Protein AF-A0A7J4T6G5-F1 (afdb_monomer_lite)

Structure (mmCIF, N/CA/C/O backbone):
data_AF-A0A7J4T6G5-F1
#
_entry.id   AF-A0A7J4T6G5-F1
#
loop_
_atom_site.group_PDB
_atom_site.id
_atom_site.type_symbol
_atom_site.label_atom_id
_atom_site.label_alt_id
_atom_site.label_comp_id
_atom_site.label_asym_id
_atom_site.label_entity_id
_atom_site.label_seq_id
_atom_site.pdbx_PDB_ins_code
_atom_site.Cartn_x
_atom_site.Cartn_y
_atom_site.Cartn_z
_atom_site.occupancy
_atom_site.B_iso_or_equiv
_atom_site.auth_seq_id
_atom_site.auth_comp_id
_atom_site.auth_asym_id
_atom_site.auth_atom_id
_atom_site.pdbx_PDB_model_num
ATOM 1 N N . MET A 1 1 ? -17.583 0.499 17.507 1.00 54.22 1 MET A N 1
ATOM 2 C CA . MET A 1 1 ? -17.765 0.986 16.111 1.00 54.22 1 MET A CA 1
ATOM 3 C C . MET A 1 1 ? -16.459 1.175 15.310 1.00 54.22 1 MET A C 1
ATOM 5 O O . MET A 1 1 ? -16.545 1.173 14.090 1.00 54.22 1 MET A O 1
ATOM 9 N N . ARG A 1 2 ? -15.265 1.246 15.932 1.00 67.06 2 ARG A N 1
ATOM 10 C CA . ARG A 1 2 ? -13.971 1.539 15.263 1.00 67.06 2 ARG A CA 1
ATOM 11 C C . ARG A 1 2 ? -13.416 0.453 14.318 1.00 67.06 2 ARG A C 1
ATOM 13 O O . ARG A 1 2 ? -12.694 0.770 13.383 1.00 67.06 2 ARG A O 1
ATOM 20 N N . ASN A 1 3 ? -13.779 -0.820 14.482 1.00 73.75 3 ASN A N 1
ATOM 21 C CA . ASN A 1 3 ? -13.160 -1.930 13.727 1.00 73.75 3 ASN A CA 1
ATOM 22 C C . ASN A 1 3 ? -13.427 -1.846 12.213 1.00 73.75 3 ASN A C 1
ATOM 24 O O . ASN A 1 3 ? -12.555 -2.136 11.397 1.00 73.75 3 ASN A O 1
ATOM 28 N N . LYS A 1 4 ? -14.623 -1.382 11.829 1.00 81.50 4 LYS A N 1
ATOM 29 C CA . LYS A 1 4 ? -14.993 -1.186 10.419 1.00 81.50 4 LYS A CA 1
ATOM 30 C C . LYS A 1 4 ? -14.158 -0.084 9.758 1.00 81.50 4 LYS A C 1
ATOM 32 O O . LYS A 1 4 ? -13.883 -0.165 8.565 1.00 81.50 4 LYS A O 1
ATOM 37 N N . GLU A 1 5 ? -13.724 0.918 10.522 1.00 84.75 5 GLU A N 1
ATOM 38 C CA . GLU A 1 5 ? -12.930 2.040 10.013 1.00 84.75 5 GLU A CA 1
ATOM 39 C C . GLU A 1 5 ? -11.530 1.577 9.614 1.00 84.75 5 GLU A C 1
ATOM 41 O O . GLU A 1 5 ? -11.066 1.922 8.530 1.00 84.75 5 GLU A O 1
ATOM 46 N N . TYR A 1 6 ? -10.895 0.716 10.413 1.00 84.50 6 TYR A N 1
ATOM 47 C CA . TYR A 1 6 ? -9.603 0.122 10.061 1.00 84.50 6 TYR A CA 1
ATOM 48 C C . TYR A 1 6 ? -9.683 -0.715 8.776 1.00 84.50 6 TYR A C 1
ATOM 50 O O . TYR A 1 6 ? -8.848 -0.542 7.894 1.00 84.50 6 TYR A O 1
ATOM 58 N N . LEU A 1 7 ? -10.717 -1.543 8.590 1.00 88.12 7 LEU A N 1
ATOM 59 C CA . LEU A 1 7 ? -10.881 -2.304 7.338 1.00 88.12 7 LEU A CA 1
ATOM 60 C C . LEU A 1 7 ? -11.052 -1.384 6.117 1.00 88.12 7 LEU A C 1
ATOM 62 O O . LEU A 1 7 ? -10.423 -1.595 5.080 1.00 88.12 7 LEU A O 1
ATOM 66 N N . VAL A 1 8 ? -11.853 -0.321 6.252 1.00 89.44 8 VAL A N 1
ATOM 67 C CA . VAL A 1 8 ? -12.045 0.682 5.190 1.00 89.44 8 VAL A CA 1
ATOM 68 C C . VAL A 1 8 ? -10.744 1.426 4.882 1.00 89.44 8 VAL A C 1
ATOM 70 O O . VAL A 1 8 ? -10.470 1.733 3.720 1.00 89.44 8 VAL A O 1
ATOM 73 N N . LEU A 1 9 ? -9.930 1.724 5.896 1.00 90.06 9 LEU A N 1
ATOM 74 C CA . LEU A 1 9 ? -8.622 2.343 5.697 1.00 90.06 9 LEU A CA 1
ATOM 75 C C . LEU A 1 9 ? -7.650 1.397 4.996 1.00 90.06 9 LEU A C 1
ATOM 77 O O . LEU A 1 9 ? -6.942 1.854 4.106 1.00 90.06 9 LEU A O 1
ATOM 81 N N . GLY A 1 10 ? -7.648 0.109 5.348 1.00 88.44 10 GLY A N 1
ATOM 82 C CA . GLY A 1 10 ? -6.847 -0.918 4.677 1.00 88.44 10 GLY A CA 1
ATOM 83 C C . GLY A 1 10 ? -7.164 -1.007 3.190 1.00 88.44 10 GLY A C 1
ATOM 84 O O . GLY A 1 10 ? -6.274 -0.869 2.353 1.00 88.44 10 GLY A O 1
ATOM 85 N N . PHE A 1 11 ? -8.454 -1.108 2.857 1.00 91.88 11 PHE A N 1
ATOM 86 C CA . PHE A 1 11 ? -8.929 -1.086 1.472 1.00 91.88 11 PHE A CA 1
ATOM 87 C C . PHE A 1 11 ? -8.452 0.162 0.715 1.00 91.88 11 PHE A C 1
ATOM 89 O O . PHE A 1 11 ? -7.876 0.064 -0.369 1.00 91.88 11 PHE A O 1
ATOM 96 N N . LYS A 1 12 ? -8.652 1.354 1.295 1.00 92.00 12 LYS A N 1
ATOM 97 C CA . LYS A 1 12 ? -8.233 2.622 0.673 1.00 92.00 12 LYS A CA 1
ATOM 98 C C . LYS A 1 12 ? -6.728 2.699 0.478 1.00 92.00 12 LYS A C 1
ATOM 100 O O . LYS A 1 12 ? -6.277 3.248 -0.521 1.00 92.00 12 LYS A O 1
ATOM 105 N N . LEU A 1 13 ? -5.965 2.167 1.421 1.00 92.44 13 LEU A N 1
ATOM 106 C CA . LEU A 1 13 ? -4.515 2.173 1.363 1.00 92.44 13 LEU A CA 1
ATOM 107 C C . LEU A 1 13 ? -3.998 1.284 0.235 1.00 92.44 13 LEU A C 1
ATOM 109 O O . LEU A 1 13 ? -3.172 1.740 -0.553 1.00 92.44 13 LEU A O 1
ATOM 113 N N . GLY A 1 14 ? -4.568 0.088 0.085 1.00 89.62 14 GLY A N 1
ATOM 114 C CA . GLY A 1 14 ? -4.313 -0.779 -1.062 1.00 89.62 14 GLY A CA 1
ATOM 115 C C . GLY A 1 14 ? -4.675 -0.131 -2.397 1.00 89.62 14 GLY A C 1
ATOM 116 O O . GLY A 1 14 ? -3.874 -0.152 -3.334 1.00 89.62 14 GLY A O 1
ATOM 117 N N . PHE A 1 15 ? -5.834 0.526 -2.471 1.00 92.00 15 PHE A N 1
ATOM 118 C CA . PHE A 1 15 ? -6.273 1.234 -3.675 1.00 92.00 15 PHE A CA 1
ATOM 119 C C . PHE A 1 15 ? -5.329 2.383 -4.068 1.00 92.00 15 PHE A C 1
ATOM 121 O O . PHE A 1 15 ? -4.897 2.474 -5.220 1.00 92.00 15 PHE A O 1
ATOM 128 N N . VAL A 1 16 ? -4.991 3.262 -3.116 1.00 92.50 16 VAL A N 1
ATOM 129 C CA . VAL A 1 16 ? -4.117 4.422 -3.361 1.00 92.50 16 VAL A CA 1
ATOM 130 C C . VAL A 1 16 ? -2.722 3.958 -3.762 1.00 92.50 16 VAL A C 1
ATOM 132 O O . VAL A 1 16 ? -2.195 4.436 -4.764 1.00 92.50 16 VAL A O 1
ATOM 135 N N . MET A 1 17 ? -2.159 2.987 -3.042 1.00 90.38 17 MET A N 1
ATOM 136 C CA . MET A 1 17 ? -0.829 2.460 -3.337 1.00 90.38 17 MET A CA 1
ATOM 137 C C . MET A 1 17 ? -0.757 1.840 -4.729 1.00 90.38 17 MET A C 1
ATOM 139 O O . MET A 1 17 ? 0.145 2.169 -5.496 1.00 90.38 17 MET A O 1
ATOM 143 N N . THR A 1 18 ? -1.734 1.001 -5.082 1.00 88.94 18 THR A N 1
ATOM 144 C CA . THR A 1 18 ? -1.797 0.385 -6.413 1.00 88.94 18 THR A CA 1
ATOM 145 C C . THR A 1 18 ? -1.913 1.445 -7.502 1.00 88.94 18 THR A C 1
ATOM 147 O O . THR A 1 18 ? -1.210 1.375 -8.505 1.00 88.94 18 THR A O 1
ATOM 150 N N . THR A 1 19 ? -2.738 2.473 -7.284 1.00 89.19 19 THR A N 1
ATOM 151 C CA . THR A 1 19 ? -2.881 3.584 -8.234 1.00 89.19 19 THR A CA 1
ATOM 152 C C . THR A 1 19 ? -1.551 4.296 -8.456 1.00 89.19 19 THR A C 1
ATOM 154 O O . THR A 1 19 ? -1.152 4.508 -9.596 1.00 89.19 19 THR A O 1
ATOM 157 N N . MET A 1 20 ? -0.840 4.644 -7.382 1.00 88.50 20 MET A N 1
ATOM 158 C CA . MET A 1 20 ? 0.455 5.319 -7.489 1.00 88.50 20 MET A CA 1
ATOM 159 C C . MET A 1 20 ? 1.504 4.454 -8.183 1.00 88.50 20 MET A C 1
ATOM 161 O O . MET A 1 20 ? 2.271 4.956 -9.003 1.00 88.50 20 MET A O 1
ATOM 165 N N . MET A 1 21 ? 1.504 3.156 -7.887 1.00 83.69 21 MET A N 1
ATOM 166 C CA . MET A 1 21 ? 2.407 2.199 -8.509 1.00 83.69 21 MET A CA 1
ATOM 167 C C . MET A 1 21 ? 2.145 2.074 -10.013 1.00 83.69 21 MET A C 1
ATOM 169 O O . MET A 1 21 ? 3.073 2.154 -10.811 1.00 83.69 21 MET A O 1
ATOM 173 N N . LEU A 1 22 ? 0.877 1.958 -10.414 1.00 82.62 22 LEU A N 1
ATOM 174 C CA . LEU A 1 22 ? 0.495 1.906 -11.823 1.00 82.62 22 LEU A CA 1
ATOM 175 C C . LEU A 1 22 ? 0.832 3.206 -12.550 1.00 82.62 22 LEU A C 1
ATOM 177 O O . LEU A 1 22 ? 1.339 3.156 -13.665 1.00 82.62 22 LEU A O 1
ATOM 181 N N . VAL A 1 23 ? 0.619 4.367 -11.922 1.00 84.81 23 VAL A N 1
ATOM 182 C CA . VAL A 1 23 ? 1.044 5.651 -12.498 1.00 84.81 23 VAL A CA 1
ATOM 183 C C . VAL A 1 23 ? 2.552 5.647 -12.747 1.00 84.81 23 VAL A C 1
ATOM 185 O O . VAL A 1 23 ? 2.973 6.019 -13.841 1.00 84.81 23 VAL A O 1
ATOM 188 N N . ALA A 1 24 ? 3.362 5.181 -11.793 1.00 79.75 24 ALA A N 1
ATOM 189 C CA . ALA A 1 24 ? 4.812 5.094 -11.966 1.00 79.75 24 ALA A CA 1
ATOM 190 C C . ALA A 1 24 ? 5.214 4.166 -13.132 1.00 79.75 24 ALA A C 1
ATOM 192 O O . ALA A 1 24 ? 6.113 4.503 -13.904 1.00 79.75 24 ALA A O 1
ATOM 193 N N . VAL A 1 25 ? 4.502 3.048 -13.307 1.00 76.12 25 VAL A N 1
ATOM 194 C CA . VAL A 1 25 ? 4.728 2.092 -14.404 1.00 76.12 25 VAL A CA 1
ATOM 195 C C . VAL A 1 25 ? 4.302 2.669 -15.763 1.00 76.12 25 VAL A C 1
ATOM 197 O O . VAL A 1 25 ? 5.104 2.689 -16.696 1.00 76.12 25 VAL A O 1
ATOM 200 N N . PHE A 1 26 ? 3.081 3.201 -15.891 1.00 75.50 26 PHE A N 1
ATOM 201 C CA . PHE A 1 26 ? 2.550 3.724 -17.162 1.00 75.50 26 PHE A CA 1
ATOM 202 C C . PHE A 1 26 ? 3.266 4.979 -17.648 1.00 75.50 26 PHE A C 1
ATOM 204 O O . PHE A 1 26 ? 3.429 5.176 -18.852 1.00 75.50 26 PHE A O 1
ATOM 211 N N . THR A 1 27 ? 3.728 5.823 -16.726 1.00 75.38 27 THR A N 1
ATOM 212 C CA . THR A 1 27 ? 4.533 7.001 -17.081 1.00 75.38 27 THR A CA 1
ATOM 213 C C . THR A 1 27 ? 5.949 6.632 -17.517 1.00 75.38 27 THR A C 1
ATOM 215 O O . THR A 1 27 ? 6.702 7.519 -17.916 1.00 75.38 27 THR A O 1
ATOM 218 N N . LYS A 1 28 ? 6.309 5.336 -17.477 1.00 69.88 28 LYS A N 1
ATOM 219 C CA . LYS A 1 28 ? 7.652 4.824 -17.755 1.00 69.88 28 LYS A CA 1
ATOM 220 C C . LYS A 1 28 ? 8.696 5.664 -17.036 1.00 69.88 28 LYS A C 1
ATOM 222 O O . LYS A 1 28 ? 9.696 6.052 -17.644 1.00 69.88 28 LYS A O 1
ATOM 227 N N . ILE A 1 29 ? 8.464 5.960 -15.753 1.00 64.94 29 ILE A N 1
ATOM 228 C CA . ILE A 1 29 ? 9.504 6.543 -14.906 1.00 64.94 29 ILE A CA 1
ATOM 229 C C . ILE A 1 29 ? 10.554 5.444 -14.723 1.00 64.94 29 ILE A C 1
ATOM 231 O O . ILE A 1 29 ? 10.556 4.672 -13.769 1.00 64.94 29 ILE A O 1
ATOM 235 N N . ALA A 1 30 ? 11.413 5.324 -15.730 1.00 57.12 30 ALA A N 1
ATOM 236 C CA . ALA A 1 30 ? 12.537 4.424 -15.757 1.00 57.12 30 ALA A CA 1
ATOM 237 C C . ALA A 1 30 ? 13.602 5.066 -14.881 1.00 57.12 30 ALA A C 1
ATOM 239 O O . ALA A 1 30 ? 14.388 5.912 -15.311 1.00 57.12 30 ALA A O 1
ATOM 240 N N . PHE A 1 31 ? 13.583 4.705 -13.607 1.00 66.88 31 PHE A N 1
ATOM 241 C CA . PHE A 1 31 ? 14.672 5.038 -12.715 1.00 66.88 31 PHE A CA 1
ATOM 242 C C . PHE A 1 31 ? 15.928 4.334 -13.231 1.00 66.88 31 PHE A C 1
ATOM 244 O O . PHE A 1 31 ? 15.992 3.108 -13.266 1.00 66.88 31 PHE A O 1
ATOM 251 N N . SER A 1 32 ? 16.926 5.111 -13.658 1.00 67.62 32 SER A N 1
ATOM 252 C CA . SER A 1 32 ? 18.144 4.560 -14.273 1.00 67.62 32 SER A CA 1
ATOM 253 C C . SER A 1 32 ? 18.993 3.737 -13.302 1.00 67.62 32 SER A C 1
ATOM 255 O O . SER A 1 32 ? 19.887 3.008 -13.723 1.00 67.62 32 SER A O 1
ATOM 257 N N . THR A 1 33 ? 18.723 3.849 -11.999 1.00 82.81 33 THR A N 1
ATOM 258 C CA . THR A 1 33 ? 19.444 3.144 -10.944 1.00 82.81 33 THR A CA 1
ATOM 259 C C . THR A 1 33 ? 18.486 2.383 -10.041 1.00 82.81 33 THR A C 1
ATOM 261 O O . THR A 1 33 ? 17.404 2.861 -9.699 1.00 82.81 33 THR A O 1
ATOM 264 N N . PHE A 1 34 ? 18.938 1.216 -9.579 1.00 79.88 34 PHE A N 1
ATOM 265 C CA . PHE A 1 34 ? 18.236 0.412 -8.577 1.00 79.88 34 PHE A CA 1
ATOM 266 C C . PHE A 1 34 ? 17.912 1.213 -7.305 1.00 79.88 34 PHE A C 1
ATOM 268 O O . PHE A 1 34 ? 16.820 1.104 -6.752 1.00 79.88 34 PHE A O 1
ATOM 275 N N . LEU A 1 35 ? 18.831 2.089 -6.881 1.00 82.31 35 LEU A N 1
ATOM 276 C CA . LEU A 1 35 ? 18.625 2.986 -5.745 1.00 82.31 35 LEU A CA 1
ATOM 277 C C . LEU A 1 35 ? 17.406 3.899 -5.953 1.00 82.31 35 LEU A C 1
ATOM 279 O O . LEU A 1 35 ? 16.579 4.040 -5.054 1.00 82.31 35 LEU A O 1
ATOM 283 N N . ALA A 1 36 ? 17.275 4.502 -7.135 1.00 81.50 36 ALA A N 1
ATOM 284 C CA . ALA A 1 36 ? 16.165 5.396 -7.435 1.00 81.50 36 ALA A CA 1
ATOM 285 C C . ALA A 1 36 ? 14.816 4.649 -7.491 1.00 81.50 36 ALA A C 1
ATOM 287 O O . ALA A 1 36 ? 13.814 5.187 -7.020 1.00 81.50 36 ALA A O 1
ATOM 288 N N . VAL A 1 37 ? 14.805 3.385 -7.937 1.00 81.25 37 VAL A N 1
ATOM 289 C CA . VAL A 1 37 ? 13.623 2.507 -7.839 1.00 81.25 37 VAL A CA 1
ATOM 290 C C . VAL A 1 37 ? 13.219 2.299 -6.375 1.00 81.25 37 VAL A C 1
ATOM 292 O O . VAL A 1 37 ? 12.062 2.525 -6.024 1.00 81.25 37 VAL A O 1
ATOM 295 N N . ILE A 1 38 ? 14.160 1.941 -5.493 1.00 83.94 38 ILE A N 1
ATOM 296 C CA . ILE A 1 38 ? 13.867 1.746 -4.060 1.00 83.94 38 ILE A CA 1
ATOM 297 C C . ILE A 1 38 ? 13.317 3.028 -3.430 1.00 83.94 38 ILE A C 1
ATOM 299 O O . ILE A 1 38 ? 12.303 2.987 -2.732 1.00 83.94 38 ILE A O 1
ATOM 303 N N . ILE A 1 39 ? 13.959 4.171 -3.688 1.00 87.44 39 ILE A N 1
ATOM 304 C CA . ILE A 1 39 ? 13.513 5.465 -3.158 1.00 87.44 39 ILE A CA 1
ATOM 305 C C . ILE A 1 39 ? 12.085 5.760 -3.625 1.00 87.44 39 ILE A C 1
ATOM 307 O O . ILE A 1 39 ? 11.261 6.193 -2.821 1.00 87.44 39 ILE A O 1
ATOM 311 N N . SER A 1 40 ? 11.758 5.466 -4.885 1.00 85.38 40 SER A N 1
ATOM 312 C CA . SER A 1 40 ? 10.404 5.655 -5.408 1.00 85.38 40 SER A CA 1
ATOM 313 C C . SER A 1 40 ? 9.361 4.827 -4.655 1.00 85.38 40 SER A C 1
ATOM 315 O O . SER A 1 40 ? 8.310 5.355 -4.295 1.00 85.38 40 SER A O 1
ATOM 317 N N . PHE A 1 41 ? 9.671 3.572 -4.317 1.00 86.38 41 PHE A N 1
ATOM 318 C CA . PHE A 1 41 ? 8.774 2.720 -3.541 1.00 86.38 41 PHE A CA 1
ATOM 319 C C . PHE A 1 41 ? 8.573 3.248 -2.124 1.00 86.38 41 PHE A C 1
ATOM 321 O O . PHE A 1 41 ? 7.440 3.295 -1.646 1.00 86.38 41 PHE A O 1
ATOM 328 N N . VAL A 1 42 ? 9.641 3.714 -1.472 1.00 89.81 42 VAL A N 1
ATOM 329 C CA . VAL A 1 42 ? 9.556 4.351 -0.147 1.00 89.81 42 VAL A CA 1
ATOM 330 C C . VAL A 1 42 ? 8.676 5.602 -0.197 1.00 89.81 42 VAL A C 1
ATOM 332 O O . VAL A 1 42 ? 7.812 5.779 0.665 1.00 89.81 42 VAL A O 1
ATOM 335 N N . VAL A 1 43 ? 8.835 6.437 -1.227 1.00 90.50 43 VAL A N 1
ATOM 336 C CA . VAL A 1 43 ? 8.013 7.639 -1.430 1.00 90.50 43 VAL A CA 1
ATOM 337 C C . VAL A 1 43 ? 6.548 7.271 -1.668 1.00 90.50 43 VAL A C 1
ATOM 339 O O . VAL A 1 43 ? 5.675 7.835 -1.011 1.00 90.50 43 VAL A O 1
ATOM 342 N N . ILE A 1 44 ? 6.263 6.301 -2.542 1.00 90.19 44 ILE A N 1
ATOM 343 C CA . ILE A 1 44 ? 4.896 5.840 -2.834 1.00 90.19 44 ILE A CA 1
ATOM 344 C C . ILE A 1 44 ? 4.226 5.293 -1.571 1.00 90.19 44 ILE A C 1
ATOM 346 O O . ILE A 1 44 ? 3.089 5.666 -1.266 1.00 90.19 44 ILE A O 1
ATOM 350 N N . MET A 1 45 ? 4.925 4.449 -0.809 1.00 90.44 45 MET A N 1
ATOM 351 C CA . MET A 1 45 ? 4.425 3.891 0.447 1.00 90.44 45 MET A CA 1
ATOM 352 C C . MET A 1 45 ? 4.118 4.996 1.466 1.00 90.44 45 MET A C 1
ATOM 354 O O . MET A 1 45 ? 2.999 5.076 1.982 1.00 90.44 45 MET A O 1
ATOM 358 N N . GLY A 1 46 ? 5.081 5.886 1.722 1.00 90.38 46 GLY A N 1
ATOM 359 C CA . GLY A 1 46 ? 4.922 6.977 2.685 1.00 90.38 46 GLY A CA 1
ATOM 360 C C . GLY A 1 46 ? 3.813 7.955 2.293 1.00 90.38 46 GLY A C 1
ATOM 361 O O . GLY A 1 46 ? 2.989 8.337 3.128 1.00 90.38 46 GLY A O 1
ATOM 362 N N . PHE A 1 47 ? 3.740 8.318 1.012 1.00 91.94 47 PHE A N 1
ATOM 363 C CA . PHE A 1 47 ? 2.725 9.238 0.508 1.00 91.94 47 PHE A CA 1
ATOM 364 C C . PHE A 1 47 ? 1.323 8.617 0.523 1.00 91.94 47 PHE A C 1
ATOM 366 O O . PHE A 1 47 ? 0.366 9.282 0.920 1.00 91.94 47 PHE A O 1
ATOM 373 N N . SER A 1 48 ? 1.192 7.329 0.190 1.00 91.25 48 SER A N 1
ATOM 374 C CA . SER A 1 48 ? -0.083 6.600 0.278 1.00 91.25 48 SER A CA 1
ATOM 375 C C . SER A 1 48 ? -0.610 6.566 1.715 1.00 91.25 48 SER A C 1
ATOM 377 O O . SER A 1 48 ? -1.771 6.903 1.964 1.00 91.25 48 SER A O 1
ATOM 379 N N . ALA A 1 49 ? 0.257 6.243 2.680 1.00 91.31 49 ALA A N 1
ATOM 380 C CA . ALA A 1 49 ? -0.080 6.261 4.102 1.00 91.31 49 ALA A CA 1
ATOM 381 C C . ALA A 1 49 ? -0.510 7.661 4.575 1.00 91.31 49 ALA A C 1
ATOM 383 O O . ALA A 1 49 ? -1.511 7.805 5.285 1.00 91.31 49 ALA A O 1
ATOM 384 N N . TYR A 1 50 ? 0.210 8.704 4.149 1.00 91.88 50 TYR A N 1
ATOM 385 C CA . TYR A 1 50 ? -0.115 10.095 4.462 1.00 91.88 50 TYR A CA 1
ATOM 386 C C . TYR A 1 50 ? -1.478 10.522 3.898 1.00 91.88 50 TYR A C 1
ATOM 388 O O . TYR A 1 50 ? -2.293 11.091 4.630 1.00 91.88 50 TYR A O 1
ATOM 396 N N . LEU A 1 51 ? -1.760 10.216 2.628 1.00 90.75 51 LEU A N 1
ATOM 397 C CA . LEU A 1 51 ? -3.036 10.539 1.985 1.00 90.75 51 LEU A CA 1
ATOM 398 C C . LEU A 1 51 ? -4.215 9.878 2.698 1.00 90.75 51 LEU A C 1
ATOM 400 O O . LEU A 1 51 ? -5.215 10.537 2.991 1.00 90.75 51 LEU A O 1
ATOM 404 N N . VAL A 1 52 ? -4.091 8.589 3.018 1.00 90.50 52 VAL A N 1
ATOM 405 C CA . VAL A 1 52 ? -5.145 7.849 3.724 1.00 90.50 52 VAL A CA 1
ATOM 406 C C . VAL A 1 52 ? -5.350 8.400 5.134 1.00 90.50 52 VAL A C 1
ATOM 408 O O . VAL A 1 52 ? -6.496 8.549 5.563 1.00 90.50 52 VAL A O 1
ATOM 411 N N . LYS A 1 53 ? -4.277 8.798 5.830 1.00 89.62 53 LYS A N 1
ATOM 412 C CA . LYS A 1 53 ? -4.374 9.468 7.135 1.00 89.62 53 LYS A CA 1
ATOM 413 C C . LYS A 1 53 ? -5.138 10.788 7.049 1.00 89.62 53 LYS A C 1
ATOM 415 O O . LYS A 1 53 ? -6.074 11.004 7.815 1.00 89.62 53 LYS A O 1
ATOM 420 N N . GLN A 1 54 ? -4.767 11.651 6.103 1.00 90.38 54 GLN A N 1
ATOM 421 C CA . GLN A 1 54 ? -5.435 12.936 5.877 1.00 90.38 54 GLN A CA 1
ATOM 422 C C . GLN A 1 54 ? -6.913 12.746 5.532 1.00 90.38 54 GLN A C 1
ATOM 424 O O . GLN A 1 54 ? -7.773 13.456 6.056 1.00 90.38 54 GLN A O 1
ATOM 429 N N . PHE A 1 55 ? -7.222 11.759 4.689 1.00 87.50 55 PHE A N 1
ATOM 430 C CA . PHE A 1 55 ? -8.599 11.415 4.360 1.00 87.50 55 PHE A CA 1
ATOM 431 C C . PHE A 1 55 ? -9.371 10.961 5.602 1.00 87.50 55 PHE A C 1
ATOM 433 O O . PHE A 1 55 ? -10.496 11.408 5.815 1.00 87.50 55 PHE A O 1
ATOM 440 N N . SER A 1 56 ? -8.776 10.096 6.426 1.00 87.44 56 SER A N 1
ATOM 441 C CA . SER A 1 56 ? -9.399 9.585 7.648 1.00 87.44 56 SER A CA 1
ATOM 442 C C . SER A 1 56 ? -9.769 10.710 8.611 1.00 87.44 56 SER A C 1
ATOM 444 O O . SER A 1 56 ? -10.919 10.807 9.033 1.00 87.44 56 SER A O 1
ATOM 446 N N . ILE A 1 57 ? -8.828 11.617 8.880 1.00 87.31 57 ILE A N 1
ATOM 447 C CA . ILE A 1 57 ? -9.048 12.740 9.797 1.00 87.31 57 ILE A CA 1
ATOM 448 C C . ILE A 1 57 ? -10.151 13.661 9.258 1.00 87.31 57 ILE A C 1
ATOM 450 O O . ILE A 1 57 ? -11.060 14.027 9.995 1.00 87.31 57 ILE A O 1
ATOM 454 N N . LYS A 1 58 ? -10.111 13.998 7.962 1.0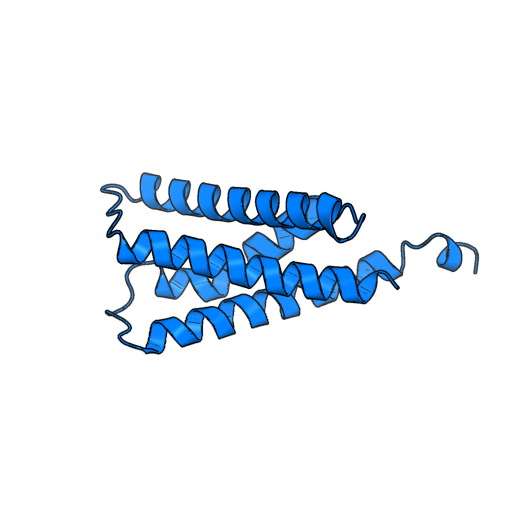0 85.50 58 LYS A N 1
ATOM 455 C CA . LYS A 1 58 ? -11.049 14.960 7.359 1.00 85.50 58 LYS A CA 1
ATOM 456 C C . LYS A 1 58 ? -12.456 14.408 7.123 1.00 85.50 58 LYS A C 1
ATOM 458 O O . LYS A 1 58 ? -13.411 15.170 7.203 1.00 85.50 58 LYS A O 1
ATOM 463 N N . LYS A 1 59 ? -12.595 13.127 6.761 1.00 84.81 59 LYS A N 1
ATOM 464 C CA . LYS A 1 59 ? -13.888 12.530 6.364 1.00 84.81 59 LYS A CA 1
ATOM 465 C C . LYS A 1 59 ? -14.525 11.655 7.435 1.00 84.81 59 LYS A C 1
ATOM 467 O O . LYS A 1 59 ? -15.743 11.543 7.442 1.00 84.81 59 LYS A O 1
ATOM 472 N N . LEU A 1 60 ? -13.721 10.996 8.266 1.00 80.44 60 LEU A N 1
ATOM 473 C CA . LEU A 1 60 ? -14.206 10.048 9.274 1.00 80.44 60 LEU A CA 1
ATOM 474 C C . LEU A 1 60 ? -14.058 10.594 10.700 1.00 80.44 60 LEU A C 1
ATOM 476 O O . LEU A 1 60 ? -14.581 9.991 11.625 1.00 80.44 60 LEU A O 1
ATOM 480 N N . GLY A 1 61 ? -13.325 11.698 10.903 1.00 79.31 61 GLY A N 1
ATOM 481 C CA . GLY A 1 61 ? -12.992 12.192 12.245 1.00 79.31 61 GLY A CA 1
ATOM 482 C C . GLY A 1 61 ? -12.089 11.235 13.034 1.00 79.31 61 GLY A C 1
ATOM 483 O O . GLY A 1 61 ? -11.851 11.436 14.221 1.00 79.31 61 GLY A O 1
ATOM 484 N N . PHE A 1 62 ? -11.571 10.196 12.376 1.00 81.06 62 PHE A N 1
ATOM 485 C CA . PHE A 1 62 ? -10.762 9.151 12.979 1.00 81.06 62 PHE A CA 1
ATOM 486 C C . PHE A 1 62 ? -9.284 9.388 12.661 1.00 81.06 62 PHE A C 1
ATOM 488 O O . PHE A 1 62 ? -8.906 9.534 11.494 1.00 81.06 62 PHE A O 1
ATOM 495 N N . ASN A 1 63 ? -8.442 9.405 13.696 1.00 85.19 63 ASN A N 1
ATOM 496 C CA . ASN A 1 63 ? -6.994 9.549 13.564 1.00 85.19 63 ASN A CA 1
ATOM 497 C C . ASN A 1 63 ? -6.308 8.183 13.752 1.00 85.19 63 ASN A C 1
ATOM 499 O O . ASN A 1 63 ? -6.021 7.804 14.891 1.00 85.19 63 ASN A O 1
ATOM 503 N N . PRO A 1 64 ? -6.046 7.431 12.666 1.00 83.06 64 PRO A N 1
ATOM 504 C CA . PRO A 1 64 ? -5.366 6.151 12.766 1.00 83.06 64 PRO A CA 1
ATOM 505 C C . PRO A 1 64 ? -3.930 6.329 13.280 1.00 83.06 64 PRO A C 1
ATOM 507 O O . PRO A 1 64 ? -3.228 7.261 12.857 1.00 83.06 64 PRO A O 1
ATOM 510 N N . PRO A 1 65 ? -3.449 5.416 14.139 1.00 85.31 65 PRO A N 1
ATOM 511 C CA . PRO A 1 65 ? -2.066 5.436 14.583 1.00 85.31 65 PRO A CA 1
ATOM 512 C C . PRO A 1 65 ? -1.119 5.204 13.401 1.00 85.31 65 PRO A C 1
ATOM 514 O O . PRO A 1 65 ? -1.403 4.451 12.468 1.00 85.31 65 PRO A O 1
ATOM 517 N N . ILE A 1 66 ? 0.044 5.854 13.448 1.00 84.19 66 ILE A N 1
ATOM 518 C CA . ILE A 1 66 ? 1.074 5.729 12.407 1.00 84.19 66 ILE A CA 1
ATOM 519 C C . ILE A 1 66 ? 1.583 4.290 12.288 1.00 84.19 66 ILE A C 1
ATOM 521 O O . ILE A 1 66 ? 1.836 3.832 11.179 1.00 84.19 66 ILE A O 1
ATOM 525 N N . THR A 1 67 ? 1.667 3.561 13.403 1.00 85.25 67 THR A N 1
ATOM 526 C CA . THR A 1 67 ? 2.088 2.154 13.436 1.00 85.25 67 THR A CA 1
ATOM 527 C C . THR A 1 67 ? 1.189 1.266 12.580 1.00 85.25 67 THR A C 1
ATOM 529 O O . THR A 1 67 ? 1.700 0.460 11.807 1.00 85.25 67 THR A O 1
ATOM 532 N N . TYR A 1 68 ? -0.131 1.468 12.643 1.00 87.75 68 TYR A N 1
ATOM 533 C CA . TYR A 1 68 ? -1.093 0.797 11.770 1.00 87.75 68 TYR A CA 1
ATOM 534 C C . TYR A 1 68 ? -0.832 1.134 10.300 1.00 87.75 68 TYR A C 1
ATOM 536 O O . TYR A 1 68 ? -0.637 0.236 9.485 1.00 87.75 68 TYR A O 1
ATOM 544 N N . LEU A 1 69 ? -0.780 2.429 9.969 1.00 87.69 69 LEU A N 1
ATOM 545 C CA . LEU A 1 69 ? -0.634 2.874 8.583 1.00 87.69 69 LEU A CA 1
ATOM 546 C C . LEU A 1 69 ? 0.644 2.328 7.950 1.00 87.69 69 LEU A C 1
ATOM 548 O O . LEU A 1 69 ? 0.581 1.763 6.865 1.00 87.69 69 LEU A O 1
ATOM 552 N N . VAL A 1 70 ? 1.783 2.455 8.630 1.00 88.56 70 VAL A N 1
ATOM 553 C CA . VAL A 1 70 ? 3.078 1.980 8.126 1.00 88.56 70 VAL A CA 1
ATOM 554 C C . VAL A 1 70 ? 3.078 0.462 7.965 1.00 88.56 70 VAL A C 1
ATOM 556 O O . VAL A 1 70 ? 3.469 -0.031 6.910 1.00 88.56 70 VAL A O 1
ATOM 559 N N . SER A 1 71 ? 2.586 -0.279 8.960 1.00 89.00 71 SER A N 1
ATOM 560 C CA . SER A 1 71 ? 2.584 -1.747 8.909 1.00 89.00 71 SER A CA 1
ATOM 561 C C . SER A 1 71 ? 1.718 -2.273 7.770 1.00 89.00 71 SER A C 1
ATOM 563 O O . SER A 1 71 ? 2.187 -3.064 6.955 1.00 89.00 71 SER A O 1
ATOM 565 N N . VAL A 1 72 ? 0.478 -1.787 7.658 1.00 90.25 72 VAL A N 1
ATOM 566 C CA . VAL A 1 72 ? -0.435 -2.208 6.585 1.00 90.25 72 VAL A CA 1
ATOM 567 C C . VAL A 1 72 ? 0.111 -1.798 5.223 1.00 90.25 72 VAL A C 1
ATOM 569 O O . VAL A 1 72 ? 0.018 -2.577 4.281 1.00 90.25 72 VAL A O 1
ATOM 572 N N . THR A 1 73 ? 0.741 -0.627 5.114 1.00 90.06 73 THR A N 1
ATOM 573 C CA . THR A 1 73 ? 1.398 -0.176 3.877 1.00 90.06 73 THR A CA 1
ATOM 574 C C . THR A 1 73 ? 2.483 -1.149 3.433 1.00 90.06 73 THR A C 1
ATOM 576 O O . THR A 1 73 ? 2.429 -1.652 2.315 1.00 90.06 73 THR A O 1
ATOM 579 N N . ILE A 1 74 ? 3.429 -1.475 4.312 1.00 89.00 74 ILE A N 1
ATOM 580 C CA . ILE A 1 74 ? 4.538 -2.379 3.981 1.00 89.00 74 ILE A CA 1
ATOM 581 C C . ILE A 1 74 ? 4.016 -3.774 3.616 1.00 89.00 74 ILE A C 1
ATOM 583 O O . ILE A 1 74 ? 4.455 -4.366 2.633 1.00 89.00 74 ILE A O 1
ATOM 587 N N . LEU A 1 75 ? 3.043 -4.292 4.366 1.00 89.00 75 LEU A N 1
ATOM 588 C CA . LEU A 1 75 ? 2.475 -5.617 4.111 1.00 89.00 75 LEU A CA 1
ATOM 589 C C . LEU A 1 75 ? 1.660 -5.669 2.809 1.00 89.00 75 LEU A C 1
ATOM 591 O O . LEU A 1 75 ? 1.721 -6.654 2.077 1.00 89.00 75 LEU A O 1
ATOM 595 N N . THR A 1 76 ? 0.940 -4.596 2.481 1.00 88.19 76 THR A N 1
ATOM 596 C CA . THR A 1 76 ? 0.175 -4.476 1.226 1.00 88.19 76 THR A CA 1
ATOM 597 C C . THR A 1 76 ? 1.087 -4.310 0.016 1.00 88.19 76 THR A C 1
ATOM 599 O O . THR A 1 76 ? 0.738 -4.728 -1.084 1.00 88.19 76 THR A O 1
ATOM 602 N N . PHE A 1 77 ? 2.277 -3.750 0.216 1.00 86.12 77 PHE A N 1
ATOM 603 C CA . PHE A 1 77 ? 3.265 -3.583 -0.837 1.00 86.12 77 PHE A CA 1
ATOM 604 C C . PHE A 1 77 ? 3.842 -4.918 -1.331 1.00 86.12 77 PHE A C 1
ATOM 606 O O . PHE A 1 77 ? 4.052 -5.066 -2.530 1.00 86.12 77 PHE A O 1
ATOM 613 N N . PHE A 1 78 ? 4.047 -5.908 -0.454 1.00 84.25 78 PHE A N 1
ATOM 614 C CA . PHE A 1 78 ? 4.596 -7.225 -0.823 1.00 84.25 78 PHE A CA 1
ATOM 615 C C . PHE A 1 78 ? 3.921 -7.882 -2.042 1.00 84.25 78 PHE A C 1
ATOM 617 O O . PHE A 1 78 ? 4.628 -8.225 -2.990 1.00 84.25 78 PHE A O 1
ATOM 624 N N . PRO A 1 79 ? 2.584 -8.041 -2.076 1.00 79.31 79 PRO A N 1
ATOM 625 C CA . PRO A 1 79 ? 1.911 -8.639 -3.227 1.00 79.31 79 PRO A CA 1
ATOM 626 C C . PRO A 1 79 ? 1.882 -7.736 -4.475 1.00 79.31 79 PRO A C 1
ATOM 628 O O . PRO A 1 79 ? 1.674 -8.242 -5.572 1.00 79.31 79 PRO A O 1
ATOM 631 N N . ILE A 1 80 ? 2.116 -6.425 -4.341 1.00 78.00 80 ILE A N 1
ATOM 632 C CA . ILE A 1 80 ? 2.146 -5.457 -5.458 1.00 78.00 80 ILE A CA 1
ATOM 633 C C . ILE A 1 80 ? 3.570 -5.315 -6.041 1.00 78.00 80 ILE A C 1
ATOM 635 O O . ILE A 1 80 ? 3.756 -4.964 -7.208 1.00 78.00 80 ILE A O 1
ATOM 639 N N . PHE A 1 81 ? 4.600 -5.606 -5.244 1.00 73.50 81 PHE A N 1
ATOM 640 C CA . PHE A 1 81 ? 6.005 -5.439 -5.617 1.00 73.50 81 PHE A CA 1
ATOM 641 C C . PHE A 1 81 ? 6.387 -6.246 -6.863 1.00 73.50 81 PHE A C 1
ATOM 643 O O . PHE A 1 81 ? 7.050 -5.720 -7.755 1.00 73.50 81 PHE A O 1
ATOM 650 N N . GLY A 1 82 ? 5.920 -7.497 -6.955 1.00 66.75 82 GLY A N 1
ATOM 651 C CA . GLY A 1 82 ? 6.267 -8.404 -8.054 1.00 66.75 82 GLY A CA 1
ATOM 652 C C . GLY A 1 82 ? 5.863 -7.876 -9.433 1.00 66.75 82 GLY A C 1
ATOM 653 O O . GLY A 1 82 ? 6.638 -7.970 -10.379 1.00 66.75 82 GLY A O 1
ATOM 654 N N . SER A 1 83 ? 4.693 -7.245 -9.544 1.00 63.97 83 SER A N 1
ATOM 655 C CA . SER A 1 83 ? 4.244 -6.621 -10.795 1.00 63.97 83 SER A CA 1
ATOM 656 C C . SER A 1 83 ? 4.959 -5.310 -11.118 1.00 63.97 83 SER A C 1
ATOM 658 O O . SER A 1 83 ? 5.120 -4.970 -12.286 1.00 63.97 83 SER A O 1
ATOM 660 N N . ALA A 1 84 ? 5.392 -4.565 -10.099 1.00 61.94 84 ALA A N 1
ATOM 661 C CA . ALA A 1 84 ? 6.033 -3.264 -10.277 1.00 61.94 84 ALA A CA 1
ATOM 662 C C . ALA A 1 84 ? 7.527 -3.363 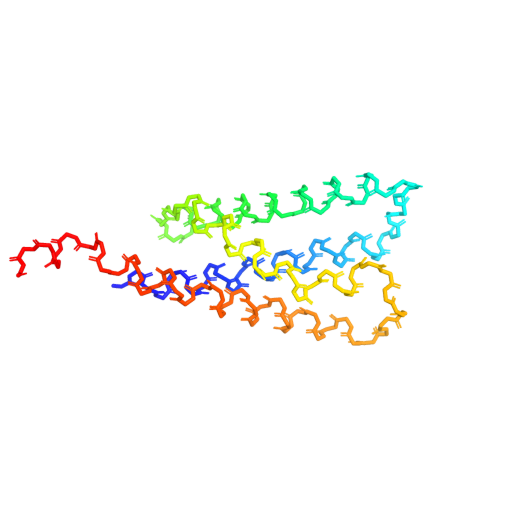-10.625 1.00 61.94 84 ALA A C 1
ATOM 664 O O . ALA A 1 84 ? 8.093 -2.422 -11.172 1.00 61.94 84 ALA A O 1
ATOM 665 N N . ALA A 1 85 ? 8.167 -4.502 -10.343 1.00 62.41 85 ALA A N 1
ATOM 666 C CA . ALA A 1 85 ? 9.585 -4.751 -10.604 1.00 62.41 85 ALA A CA 1
ATOM 667 C C . ALA A 1 85 ? 9.918 -5.079 -12.079 1.00 62.41 85 ALA A C 1
ATOM 669 O O . ALA A 1 85 ? 11.000 -5.590 -12.361 1.00 62.41 85 ALA A O 1
ATOM 670 N N . GLY A 1 86 ? 9.016 -4.782 -13.022 1.00 56.16 86 GLY A N 1
ATOM 671 C CA . GLY A 1 86 ? 9.224 -5.041 -14.452 1.00 56.16 86 GLY A CA 1
ATOM 672 C C . GLY A 1 86 ? 8.722 -6.406 -14.919 1.00 56.16 86 GLY A C 1
ATOM 673 O O . GLY A 1 86 ? 9.319 -7.003 -15.813 1.00 56.16 86 GLY A O 1
ATOM 674 N N . GLY A 1 87 ? 7.636 -6.905 -14.315 1.00 59.81 87 GLY A N 1
ATOM 675 C CA . GLY A 1 87 ? 6.902 -8.044 -14.866 1.00 59.81 87 GLY A CA 1
ATOM 676 C C . GLY A 1 87 ? 6.425 -7.773 -16.306 1.00 59.81 87 GLY A C 1
ATOM 677 O O . GLY A 1 87 ? 6.394 -6.614 -16.728 1.00 59.81 87 GLY A O 1
ATOM 678 N N . PRO A 1 88 ? 6.100 -8.827 -17.076 1.00 55.44 88 PRO A N 1
ATOM 679 C CA . PRO A 1 88 ? 5.681 -8.707 -18.475 1.00 55.44 88 PRO A CA 1
ATOM 680 C C . PRO A 1 88 ? 4.538 -7.698 -18.640 1.00 55.44 88 PRO A C 1
ATOM 682 O O . PRO A 1 88 ? 3.768 -7.484 -17.713 1.00 55.44 88 PRO A O 1
ATOM 685 N N . ASP A 1 89 ? 4.437 -7.063 -19.810 1.00 61.16 89 ASP A N 1
ATOM 686 C CA . ASP A 1 89 ? 3.421 -6.041 -20.087 1.00 61.16 89 ASP A CA 1
ATOM 687 C C . ASP A 1 89 ? 2.007 -6.615 -19.861 1.00 61.16 89 ASP A C 1
ATOM 689 O O . ASP A 1 89 ? 1.500 -7.394 -20.669 1.00 61.16 89 ASP A O 1
ATOM 693 N N . PHE A 1 90 ? 1.390 -6.287 -18.722 1.00 59.03 90 PHE A N 1
ATOM 694 C CA . PHE A 1 90 ? 0.218 -6.991 -18.190 1.00 59.03 90 PHE A CA 1
ATOM 695 C C . PHE A 1 90 ? -1.108 -6.614 -18.885 1.00 59.03 90 PHE A C 1
ATOM 697 O O . PHE A 1 90 ? -2.165 -6.822 -18.310 1.00 59.03 90 PHE A O 1
ATOM 704 N N . GLY A 1 91 ? -1.129 -6.069 -20.108 1.00 69.56 91 GLY A N 1
ATOM 705 C CA . GLY A 1 91 ? -2.362 -5.918 -20.911 1.00 69.56 91 GLY A CA 1
ATOM 706 C C . GLY A 1 91 ? -3.602 -5.393 -20.150 1.00 69.56 91 GLY A C 1
ATOM 707 O O . GLY A 1 91 ? -3.638 -4.238 -19.749 1.00 69.56 91 GLY A O 1
ATOM 708 N N . PHE A 1 92 ? -4.638 -6.223 -19.951 1.00 65.94 92 PHE A N 1
ATOM 709 C CA . PHE A 1 92 ? -5.793 -5.923 -19.069 1.00 65.94 92 PHE A CA 1
ATOM 710 C C . PHE A 1 92 ? -5.629 -6.450 -17.632 1.00 65.94 92 PHE A C 1
ATOM 712 O O . PHE A 1 92 ? -6.382 -6.082 -16.729 1.00 65.94 92 PHE A O 1
ATOM 719 N N . GLU A 1 93 ? -4.641 -7.303 -17.405 1.00 72.31 93 GLU A N 1
ATOM 720 C CA . GLU A 1 93 ? -4.328 -7.947 -16.133 1.00 72.31 93 GLU A CA 1
ATOM 721 C C . GLU A 1 93 ? -3.864 -6.929 -15.079 1.00 72.31 93 GLU A C 1
ATOM 723 O O . GLU A 1 93 ? -3.991 -7.210 -13.889 1.00 72.31 93 GLU A O 1
ATOM 728 N N . TRP A 1 94 ? -3.479 -5.698 -15.452 1.00 73.44 94 TRP A N 1
ATOM 729 C CA . TRP A 1 94 ? -3.265 -4.604 -14.488 1.00 73.44 94 TRP A CA 1
ATOM 730 C C . TRP A 1 94 ? -4.498 -4.321 -13.610 1.00 73.44 94 TRP A C 1
ATOM 732 O O . TRP A 1 94 ? -4.343 -3.883 -12.471 1.00 73.44 94 TRP A O 1
ATOM 742 N N . LEU A 1 95 ? -5.728 -4.601 -14.076 1.00 76.12 95 LEU A N 1
ATOM 743 C CA . LEU A 1 95 ? -6.926 -4.490 -13.226 1.00 76.12 95 LEU A CA 1
ATOM 744 C C . LEU A 1 95 ? -6.896 -5.466 -12.043 1.00 76.12 95 LEU A C 1
ATOM 746 O O . LEU A 1 95 ? -7.440 -5.161 -10.981 1.00 76.12 95 LEU A O 1
ATOM 750 N N . THR A 1 96 ? -6.244 -6.619 -12.193 1.00 82.94 96 THR A N 1
ATOM 751 C CA . THR A 1 96 ? -6.116 -7.590 -11.100 1.00 82.94 96 THR A CA 1
ATOM 752 C C . THR A 1 96 ? -5.254 -7.044 -9.968 1.00 82.94 96 THR A C 1
ATOM 754 O O . THR A 1 96 ? -5.508 -7.370 -8.812 1.00 82.94 96 THR A O 1
ATOM 757 N N . LEU A 1 97 ? -4.329 -6.120 -10.250 1.00 82.06 97 LEU A N 1
ATOM 758 C CA . LEU A 1 97 ? -3.523 -5.471 -9.216 1.00 82.06 97 LEU A CA 1
ATOM 759 C C . LEU A 1 97 ? -4.355 -4.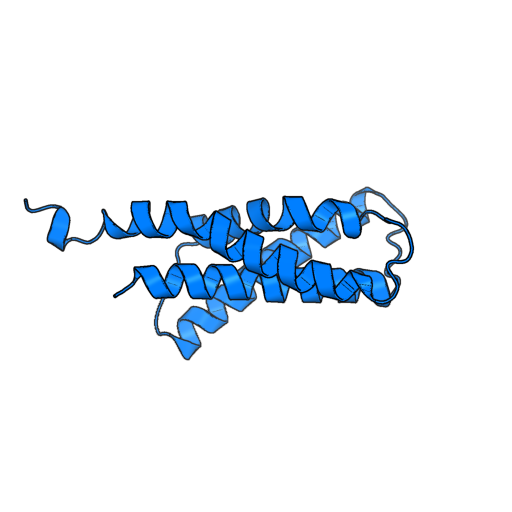612 -8.282 1.00 82.06 97 LEU A C 1
ATOM 761 O O . LEU A 1 97 ? -4.067 -4.571 -7.090 1.00 82.06 97 LEU A O 1
ATOM 765 N N . TYR A 1 98 ? -5.418 -3.979 -8.784 1.00 84.06 98 TYR A N 1
ATOM 766 C CA . TYR A 1 98 ? -6.357 -3.270 -7.919 1.00 84.06 98 TYR A CA 1
ATOM 767 C C . TYR A 1 98 ? -7.045 -4.224 -6.950 1.00 84.06 98 TYR A C 1
ATOM 769 O O . TYR A 1 98 ? -7.151 -3.917 -5.765 1.00 84.06 98 TYR A O 1
ATOM 777 N N . LEU A 1 99 ? -7.480 -5.391 -7.432 1.00 85.44 99 LEU A N 1
ATOM 778 C CA . LEU A 1 99 ? -8.073 -6.413 -6.572 1.00 85.44 99 LEU A CA 1
ATOM 779 C C . LEU A 1 99 ? -7.055 -6.922 -5.549 1.00 85.44 99 LEU A C 1
ATOM 781 O O . LEU A 1 99 ? -7.358 -6.937 -4.360 1.00 85.44 99 LEU A O 1
ATOM 785 N N . VAL A 1 100 ? -5.843 -7.260 -5.989 1.00 87.06 100 VAL A N 1
ATOM 786 C CA . VAL A 1 100 ? -4.762 -7.748 -5.123 1.00 87.06 100 VAL A CA 1
ATOM 787 C C . VAL A 1 100 ? -4.403 -6.713 -4.060 1.00 87.06 100 VAL A C 1
ATOM 789 O O . VAL A 1 100 ? -4.377 -7.048 -2.879 1.00 87.06 100 VAL A O 1
ATOM 792 N N . GLY A 1 101 ? -4.188 -5.454 -4.442 1.00 86.88 101 GLY A N 1
ATOM 793 C CA . GLY A 1 101 ? -3.835 -4.387 -3.513 1.00 86.88 101 GLY A CA 1
ATOM 794 C C . GLY A 1 101 ? -4.947 -4.092 -2.511 1.00 86.88 101 GLY A C 1
ATOM 795 O O . GLY A 1 101 ? -4.684 -4.002 -1.313 1.00 86.88 101 GLY A O 1
ATOM 796 N N . CYS A 1 102 ? -6.200 -4.006 -2.961 1.00 89.00 102 CYS A N 1
ATOM 797 C CA . CYS A 1 102 ? -7.350 -3.804 -2.077 1.00 89.00 102 CYS A CA 1
ATOM 798 C C . CYS A 1 102 ? -7.550 -4.975 -1.104 1.00 89.00 102 CYS A C 1
ATOM 800 O O . CYS A 1 102 ? -7.753 -4.745 0.089 1.00 89.00 102 CYS A O 1
ATOM 802 N N . VAL A 1 103 ? -7.483 -6.219 -1.590 1.00 90.81 103 VAL A N 1
ATOM 803 C CA . VAL A 1 103 ? -7.646 -7.426 -0.765 1.00 90.81 103 VAL A CA 1
ATOM 804 C C . VAL A 1 103 ? -6.500 -7.552 0.232 1.00 90.81 103 VAL A C 1
ATOM 806 O O . VAL A 1 103 ? -6.755 -7.766 1.414 1.00 90.81 103 VAL A O 1
ATOM 809 N N . ALA A 1 104 ? -5.257 -7.342 -0.203 1.00 88.69 104 ALA A N 1
ATOM 810 C CA . ALA A 1 104 ? -4.100 -7.324 0.684 1.00 88.69 104 ALA A CA 1
ATOM 811 C C . ALA A 1 104 ? -4.248 -6.243 1.761 1.00 88.69 104 ALA A C 1
ATOM 813 O O . ALA A 1 104 ? -4.099 -6.540 2.943 1.00 88.69 104 ALA A O 1
ATOM 814 N N . GLY A 1 105 ? -4.643 -5.026 1.380 1.00 88.69 105 GLY A N 1
ATOM 815 C CA . GLY A 1 105 ? -4.909 -3.941 2.321 1.00 88.69 105 GLY A CA 1
ATOM 816 C C . GLY A 1 105 ? -5.939 -4.310 3.384 1.00 88.69 105 GLY A C 1
ATOM 817 O O . GLY A 1 105 ? -5.730 -4.035 4.560 1.00 88.69 105 GLY A O 1
ATOM 818 N N . VAL A 1 106 ? -7.026 -4.984 3.003 1.00 90.19 106 VAL A N 1
ATOM 819 C CA . VAL A 1 106 ? -8.038 -5.462 3.958 1.00 90.19 106 VAL A CA 1
ATOM 820 C C . VAL A 1 106 ? -7.483 -6.570 4.854 1.00 90.19 106 VAL A C 1
ATOM 822 O O . VAL A 1 106 ? -7.614 -6.467 6.072 1.00 90.19 106 VAL A O 1
A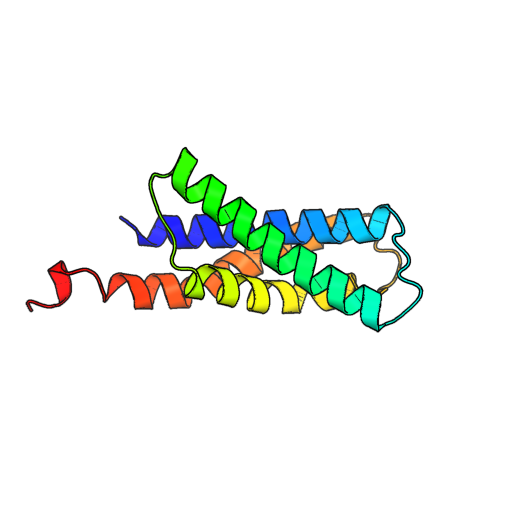TOM 825 N N . ILE A 1 107 ? -6.851 -7.597 4.277 1.00 91.50 107 ILE A N 1
ATOM 826 C CA . ILE A 1 107 ? -6.301 -8.748 5.013 1.00 91.50 107 ILE A CA 1
ATOM 827 C C . ILE A 1 107 ? -5.300 -8.278 6.068 1.00 91.50 107 ILE A C 1
ATOM 829 O O . ILE A 1 107 ? -5.397 -8.662 7.234 1.00 91.50 107 ILE A O 1
ATOM 833 N N . TRP A 1 108 ? -4.376 -7.397 5.688 1.00 89.50 108 TRP A N 1
ATOM 834 C CA . TRP A 1 108 ? -3.338 -6.908 6.589 1.00 89.50 108 TRP A CA 1
ATOM 835 C C . TRP A 1 108 ? -3.854 -5.934 7.644 1.00 89.50 108 TRP A C 1
ATOM 837 O O . TRP A 1 108 ? -3.193 -5.743 8.663 1.00 89.50 108 TRP A O 1
ATOM 847 N N . SER A 1 109 ? -5.050 -5.373 7.465 1.00 87.81 109 SER A N 1
ATOM 848 C CA . SER A 1 109 ? -5.726 -4.589 8.498 1.00 87.81 109 SER A CA 1
ATOM 849 C C . SER A 1 109 ? -6.421 -5.442 9.561 1.00 87.81 109 SER A C 1
ATOM 851 O O . SER A 1 109 ? -6.673 -4.924 10.649 1.00 87.81 109 SER A O 1
ATOM 853 N N . ILE A 1 110 ? -6.703 -6.727 9.304 1.00 86.69 110 ILE A N 1
ATOM 854 C CA . ILE A 1 110 ? -7.438 -7.603 10.238 1.00 86.69 110 ILE A CA 1
ATOM 855 C C . ILE A 1 110 ? -6.746 -7.712 11.607 1.00 86.69 110 ILE A C 1
ATOM 857 O O . ILE A 1 110 ? -7.420 -7.444 12.604 1.00 86.69 110 ILE A O 1
ATOM 861 N N . PRO A 1 111 ? -5.433 -8.010 11.715 1.00 82.31 111 PRO A N 1
ATOM 862 C CA . PRO A 1 111 ? -4.774 -8.100 13.018 1.00 82.31 111 PRO A CA 1
ATOM 863 C C . PRO A 1 111 ? -4.942 -6.816 13.833 1.00 82.31 111 PRO A C 1
ATOM 865 O O . PRO A 1 111 ? -5.246 -6.862 15.018 1.00 82.31 111 PRO A O 1
ATOM 868 N N . PHE A 1 112 ? -4.846 -5.655 13.186 1.00 80.25 112 PHE A N 1
ATOM 869 C CA . PHE A 1 112 ? -5.004 -4.365 13.852 1.00 80.25 112 PHE A CA 1
ATOM 870 C C . PHE A 1 112 ? -6.444 -4.073 14.260 1.00 80.25 112 PHE A C 1
ATOM 872 O O . PHE A 1 112 ? -6.658 -3.409 15.268 1.00 80.25 112 PHE A O 1
ATOM 879 N N . THR A 1 113 ? -7.429 -4.584 13.520 1.00 78.31 113 THR A N 1
ATOM 880 C CA . THR A 1 113 ? -8.841 -4.444 13.904 1.00 78.31 113 THR A CA 1
ATOM 881 C C . THR A 1 113 ? -9.173 -5.195 15.187 1.00 78.31 113 THR A C 1
ATOM 883 O O . THR A 1 113 ? -10.044 -4.738 15.918 1.00 78.31 113 THR A O 1
ATOM 886 N N . ILE A 1 114 ? -8.464 -6.298 15.455 1.00 74.12 114 ILE A N 1
ATOM 887 C CA . ILE A 1 114 ? -8.616 -7.131 16.653 1.00 74.12 114 ILE A CA 1
ATOM 888 C C . ILE A 1 114 ? -7.770 -6.545 17.796 1.00 74.12 114 ILE A C 1
ATOM 890 O O . ILE A 1 114 ? -8.290 -6.198 18.849 1.00 74.12 114 ILE A O 1
ATOM 894 N N . PHE A 1 115 ? -6.476 -6.306 17.558 1.00 69.06 115 PHE A N 1
ATOM 895 C CA . PHE A 1 115 ? -5.569 -5.778 18.584 1.00 69.06 115 PHE A CA 1
ATOM 896 C C . PHE A 1 115 ? -5.941 -4.371 19.075 1.00 69.06 115 PHE A C 1
ATOM 898 O O . PHE A 1 115 ? -5.759 -4.063 20.249 1.00 69.06 115 PHE A O 1
ATOM 905 N N . MET A 1 116 ? -6.447 -3.489 18.205 1.00 65.38 116 MET A N 1
ATOM 906 C CA . MET A 1 116 ? -6.860 -2.141 18.624 1.00 65.38 116 MET A CA 1
ATOM 907 C C . MET A 1 116 ? -8.290 -2.088 19.161 1.00 65.38 116 MET A C 1
ATOM 909 O O . MET A 1 116 ? -8.641 -1.082 19.780 1.00 65.38 116 MET A O 1
ATOM 913 N N . SER A 1 117 ? -9.107 -3.131 18.960 1.00 58.59 117 SER A N 1
ATOM 914 C CA . SER A 1 117 ? -10.393 -3.231 19.654 1.00 58.59 117 SER A CA 1
ATOM 915 C C . SER A 1 117 ? -10.231 -3.609 21.121 1.00 58.59 117 SER A C 1
ATOM 917 O O . SER A 1 117 ? -11.005 -3.125 21.933 1.00 58.59 117 SER A O 1
ATOM 919 N N . ASP A 1 118 ? -9.197 -4.373 21.479 1.00 55.88 118 ASP A N 1
ATOM 920 C CA . ASP A 1 118 ? -8.949 -4.755 22.878 1.00 55.88 118 ASP A CA 1
ATOM 921 C C . ASP A 1 118 ? -8.383 -3.609 23.734 1.00 55.88 118 ASP A C 1
ATOM 923 O O . ASP A 1 118 ? -8.497 -3.624 24.953 1.00 55.88 118 ASP A O 1
ATOM 927 N N . LEU A 1 119 ? -7.832 -2.564 23.109 1.00 56.72 119 LEU A N 1
ATOM 928 C CA . LEU A 1 119 ? -7.301 -1.376 23.792 1.00 56.72 119 LEU A CA 1
ATOM 929 C C . LEU A 1 119 ? -8.360 -0.286 24.044 1.00 56.72 119 LEU A C 1
ATOM 931 O O . LEU A 1 119 ? -8.016 0.840 24.416 1.00 56.72 119 LEU A O 1
ATOM 935 N N . THR A 1 120 ? -9.646 -0.559 23.803 1.00 53.88 120 THR A N 1
ATOM 936 C CA . THR A 1 120 ? -10.698 0.392 24.177 1.00 53.88 120 THR A CA 1
ATOM 937 C C . THR A 1 120 ? -10.905 0.391 25.692 1.00 53.88 120 THR A C 1
ATOM 939 O O . THR A 1 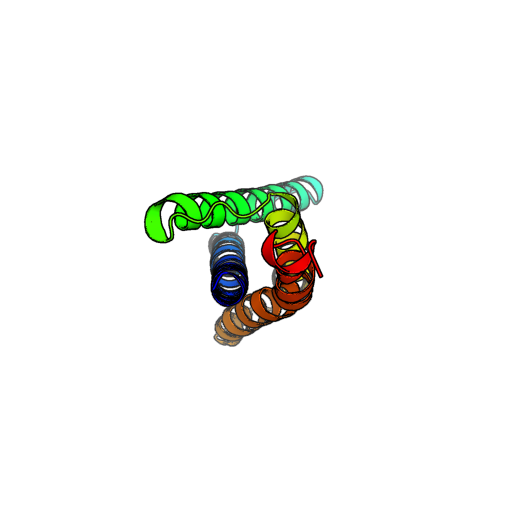120 ? -11.024 -0.686 26.266 1.00 53.88 120 THR A O 1
ATOM 942 N N . PRO A 1 121 ? -11.007 1.571 26.337 1.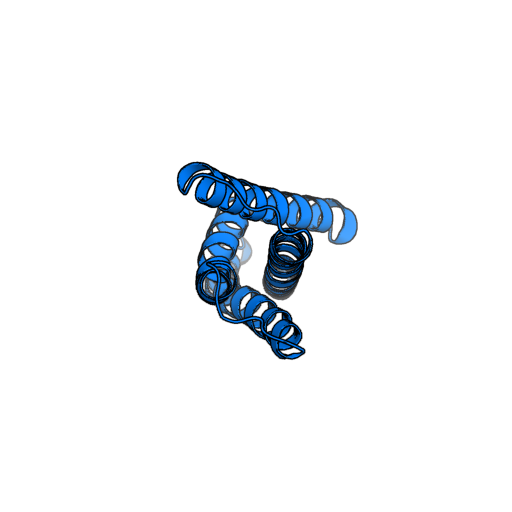00 52.75 121 PRO A N 1
ATOM 943 C CA . PRO A 1 121 ? -11.049 1.692 27.799 1.00 52.75 121 PRO A CA 1
ATOM 944 C C . PRO A 1 121 ? -12.201 0.928 28.465 1.00 52.75 121 PRO A C 1
ATOM 946 O O . PRO A 1 121 ? -12.094 0.582 29.627 1.00 52.75 121 PRO A O 1
ATOM 949 N N . GLU A 1 122 ? -13.261 0.597 27.725 1.00 53.16 122 GLU A N 1
ATOM 950 C CA . GLU A 1 122 ? -14.380 -0.224 28.206 1.00 53.16 122 GLU A CA 1
ATOM 951 C C . GLU A 1 122 ? -13.982 -1.672 28.562 1.00 53.16 122 GLU A C 1
ATOM 953 O O . GLU A 1 122 ? -14.663 -2.307 29.356 1.00 53.16 122 GLU A O 1
ATOM 958 N N . ASN A 1 123 ? -12.881 -2.191 28.005 1.00 52.41 123 ASN A N 1
ATOM 959 C CA . ASN A 1 123 ? -12.436 -3.582 28.183 1.00 52.41 123 ASN A CA 1
ATOM 960 C C . ASN A 1 123 ? -11.215 -3.714 29.116 1.00 52.41 123 ASN A C 1
ATOM 962 O O . ASN A 1 123 ? -10.649 -4.792 29.254 1.00 52.41 123 ASN A O 1
ATOM 966 N N . LEU A 1 124 ? -10.767 -2.603 29.712 1.00 53.72 124 LEU A N 1
ATOM 967 C CA . LEU A 1 124 ? -9.669 -2.579 30.687 1.00 53.72 124 LEU A CA 1
ATOM 968 C C . LEU A 1 124 ? -10.172 -2.626 32.140 1.00 53.72 124 LEU A C 1
ATOM 970 O O . LEU A 1 124 ? -9.359 -2.771 33.050 1.00 53.72 124 LEU A O 1
ATOM 974 N N . ASP A 1 125 ? -11.491 -2.547 32.335 1.00 52.84 125 ASP A N 1
ATOM 975 C CA . ASP A 1 125 ? -12.149 -2.503 33.645 1.00 52.84 125 ASP A CA 1
ATOM 976 C C . ASP A 1 125 ? -12.890 -3.816 34.006 1.00 52.84 125 ASP A C 1
ATOM 978 O O . ASP A 1 125 ? -13.617 -3.848 35.001 1.00 52.84 125 ASP A O 1
ATOM 982 N N . SER A 1 126 ? -12.734 -4.893 33.218 1.00 48.56 126 SER A N 1
ATOM 983 C CA . SER A 1 126 ? -13.373 -6.208 33.444 1.00 48.56 126 SER A CA 1
ATOM 984 C C . SER A 1 126 ? -12.407 -7.288 33.915 1.00 48.56 126 SER A C 1
ATOM 986 O O . SER A 1 126 ? -11.379 -7.471 33.221 1.00 48.56 126 SER A O 1
#

Secondary structure (DSSP, 8-state):
-THHHHHHHHHHHHHHHHHHHHHHHHTT---SSHHHHHHHHHHHHHHHHHHHHHHHHHHH-----HHHHHHHHHHHHHHHHHHHTT-S--TTTHHHHHHHHHHHHHHHHHHHHHHTTTTSGGGS--

pLDDT: mean 79.55, std 12.13, range [48.56, 92.5]

Foldseek 3Di:
DCLVVLLVLLLQLLQQLLVLLVVCVVVPVPPVDPVVVVVSLVVSLVVSLVVSQVCCCVPVVDRDDPVSSNQSSVQLVVVVVVVSVDDDPCVVCSVVSSVSSSVSSNVSSNVVSVVVVCPDPVNVVD

Sequence (126 aa):
MRNKEYLVLGFKLGFVMTTMMLVAVFTKIAFSTFLAVIISFVVIMGFSAYLVKQFSIKKLGFNPPITYLVSVTILTFFPIFGSAAGGPDFGFEWLTLYLVGCVAGVIWSIPFTIFMSDLTPENLDS

Radius of gyration: 15.99 Å; chains: 1; bounding box: 37×24×55 Å